Protein AF-B4HCY4-F1 (afdb_monomer_lite)

Structure (mmCIF, N/CA/C/O backbone):
data_AF-B4HCY4-F1
#
_entry.id   AF-B4HCY4-F1
#
loop_
_atom_site.group_PDB
_atom_site.id
_atom_site.type_symbol
_atom_site.label_atom_id
_atom_site.label_alt_id
_atom_site.label_comp_id
_atom_site.label_asym_id
_atom_site.label_entity_id
_atom_site.label_seq_id
_atom_site.pdbx_PDB_ins_code
_atom_site.Cartn_x
_atom_site.Cartn_y
_atom_site.Cartn_z
_atom_site.occupancy
_atom_site.B_iso_or_equiv
_atom_site.auth_seq_id
_atom_site.auth_comp_id
_atom_site.auth_asym_id
_atom_site.auth_atom_id
_atom_site.pdbx_PDB_model_num
ATOM 1 N N . MET A 1 1 ? 21.826 25.580 5.601 1.00 35.03 1 MET A N 1
ATOM 2 C CA . MET A 1 1 ? 21.893 24.171 6.051 1.00 35.03 1 MET A CA 1
ATOM 3 C C . MET A 1 1 ? 20.932 23.400 5.170 1.00 35.03 1 MET A C 1
ATOM 5 O O . MET A 1 1 ? 19.769 23.255 5.525 1.00 35.03 1 MET A O 1
ATOM 9 N N . ASP A 1 2 ? 21.401 22.978 3.998 1.00 33.59 2 ASP A N 1
ATOM 10 C CA . ASP A 1 2 ? 20.550 22.329 3.003 1.00 33.59 2 ASP A CA 1
ATOM 11 C C . ASP A 1 2 ? 20.724 20.819 3.104 1.00 33.59 2 ASP A C 1
ATOM 13 O O . ASP A 1 2 ? 21.827 20.278 3.002 1.00 33.59 2 ASP A O 1
ATOM 17 N N . ARG A 1 3 ? 19.613 20.139 3.389 1.00 39.66 3 ARG A N 1
ATOM 18 C CA . ARG A 1 3 ? 19.554 18.686 3.505 1.00 39.66 3 ARG A CA 1
ATOM 19 C C . ARG A 1 3 ? 19.758 18.069 2.122 1.00 39.66 3 ARG A C 1
ATOM 21 O O . ARG A 1 3 ? 18.855 18.054 1.291 1.00 39.66 3 ARG A O 1
ATOM 28 N N . HIS A 1 4 ? 20.951 17.527 1.897 1.00 42.91 4 HIS A N 1
ATOM 29 C CA . HIS A 1 4 ? 21.223 16.598 0.809 1.00 42.91 4 HIS A CA 1
ATOM 30 C C . HIS A 1 4 ? 20.417 15.311 1.020 1.00 42.91 4 HIS A C 1
ATOM 32 O O . HIS A 1 4 ? 20.749 14.483 1.862 1.00 42.91 4 HIS A O 1
ATOM 38 N N . GLY A 1 5 ? 19.353 15.155 0.241 1.00 48.00 5 GLY A N 1
ATOM 39 C CA . GLY A 1 5 ? 18.527 13.952 0.207 1.00 48.00 5 GLY A CA 1
ATOM 40 C C . GLY A 1 5 ? 17.852 13.805 -1.150 1.00 48.00 5 GLY A C 1
ATOM 41 O O . GLY A 1 5 ? 16.634 13.843 -1.252 1.00 48.00 5 GLY A O 1
ATOM 42 N N . SER A 1 6 ? 18.630 13.729 -2.228 1.00 45.50 6 SER A N 1
ATOM 43 C CA . SER A 1 6 ? 18.121 13.313 -3.539 1.00 45.50 6 SER A CA 1
ATOM 44 C C . SER A 1 6 ? 19.247 12.663 -4.324 1.00 45.50 6 SER A C 1
ATOM 46 O O . SER A 1 6 ? 20.245 13.304 -4.656 1.00 45.50 6 SER A O 1
ATOM 48 N N . THR A 1 7 ? 19.062 11.374 -4.561 1.00 45.28 7 THR A N 1
ATOM 49 C CA . THR A 1 7 ? 19.827 10.470 -5.420 1.00 45.28 7 THR A CA 1
ATOM 50 C C . THR A 1 7 ? 20.364 11.171 -6.680 1.00 45.28 7 THR A C 1
ATOM 52 O O . THR A 1 7 ? 19.621 11.646 -7.535 1.00 45.28 7 THR A O 1
ATOM 55 N N . GLY A 1 8 ? 21.693 11.266 -6.793 1.00 42.66 8 GLY A N 1
ATOM 56 C CA . GLY A 1 8 ? 22.388 12.109 -7.780 1.00 42.66 8 GLY A CA 1
ATOM 57 C C . GLY A 1 8 ? 22.287 11.677 -9.250 1.00 42.66 8 GLY A C 1
ATOM 58 O O . GLY A 1 8 ? 22.664 12.447 -10.126 1.00 42.66 8 GLY A O 1
ATOM 59 N N . TRP A 1 9 ? 21.757 10.492 -9.557 1.00 45.34 9 TRP A N 1
ATOM 60 C CA . TRP A 1 9 ? 21.745 9.959 -10.928 1.00 45.34 9 TRP A CA 1
ATOM 61 C C . TRP A 1 9 ? 20.720 10.637 -11.845 1.00 45.34 9 TRP A C 1
ATOM 63 O O . TRP A 1 9 ? 20.992 10.853 -13.025 1.00 45.34 9 TRP A O 1
ATOM 73 N N . GLN A 1 10 ? 19.567 11.046 -11.308 1.00 46.50 10 GLN A N 1
ATOM 74 C CA . GLN A 1 10 ? 18.518 11.698 -12.104 1.00 46.50 10 GLN A CA 1
ATOM 75 C C . GLN A 1 10 ? 18.843 13.157 -12.458 1.00 46.50 10 GLN A C 1
ATOM 77 O O . GLN A 1 10 ? 18.236 13.707 -13.369 1.00 46.50 10 GLN A O 1
ATOM 82 N N . LYS A 1 11 ? 19.814 13.788 -11.783 1.00 57.09 11 LYS A N 1
ATOM 83 C CA . LYS A 1 11 ? 20.179 15.198 -12.017 1.00 57.09 11 LYS A CA 1
ATOM 84 C C . LYS A 1 11 ? 21.227 15.395 -13.120 1.00 57.09 11 LYS A C 1
ATOM 86 O O . LYS A 1 11 ? 21.455 16.529 -13.527 1.00 57.09 11 LYS A O 1
ATOM 91 N N . SER A 1 12 ? 21.843 14.318 -13.613 1.00 66.38 12 SER A N 1
ATOM 92 C CA . SER A 1 12 ? 22.960 14.383 -14.573 1.00 66.38 12 SER A CA 1
ATOM 93 C C . SER A 1 12 ? 22.567 14.090 -16.025 1.00 66.38 12 SER A C 1
ATOM 95 O O . SER A 1 12 ? 23.415 14.172 -16.910 1.00 66.38 12 SER A O 1
ATOM 97 N N . THR A 1 13 ? 21.305 13.746 -16.298 1.00 69.00 13 THR A N 1
ATOM 98 C CA . THR A 1 13 ? 20.815 13.450 -17.655 1.00 69.00 13 THR A CA 1
ATOM 99 C C . THR A 1 13 ? 19.575 14.279 -17.970 1.00 69.00 13 THR A C 1
ATOM 101 O O . THR A 1 13 ? 18.775 14.590 -17.090 1.00 69.00 13 THR A O 1
ATOM 104 N N . LYS A 1 14 ? 19.414 14.678 -19.233 1.00 76.25 14 LYS A N 1
ATOM 105 C CA . LYS A 1 14 ? 18.202 15.361 -19.705 1.00 76.25 14 LYS A CA 1
ATOM 106 C C . LYS A 1 14 ? 17.160 14.307 -20.062 1.00 76.25 14 LYS A C 1
ATOM 108 O O . LYS A 1 14 ? 17.511 13.299 -20.666 1.00 76.25 14 LYS A O 1
ATOM 113 N N . VAL A 1 15 ? 15.881 14.570 -19.787 1.00 72.69 15 VAL A N 1
ATOM 114 C CA . VAL A 1 15 ? 14.772 13.670 -20.177 1.00 72.69 15 VAL A CA 1
ATOM 115 C C . VAL A 1 15 ? 14.810 13.352 -21.678 1.00 72.69 15 VAL A C 1
ATOM 117 O O . VAL A 1 15 ? 14.544 12.226 -22.077 1.00 72.69 15 VAL A O 1
ATOM 120 N N . SER A 1 16 ? 15.246 14.303 -22.511 1.00 72.31 16 SER A N 1
ATOM 121 C CA . SER A 1 16 ? 15.427 14.116 -23.957 1.00 72.31 16 SER A CA 1
ATOM 122 C C . SER A 1 16 ? 16.510 13.102 -24.354 1.00 72.31 16 SER A C 1
ATOM 124 O O . SER A 1 16 ? 16.568 12.696 -25.510 1.00 72.31 16 SER A O 1
ATOM 126 N N . GLN A 1 17 ? 17.380 12.696 -23.428 1.00 73.44 17 GLN A N 1
ATOM 127 C CA . GLN A 1 17 ? 18.390 11.656 -23.644 1.00 73.44 17 GLN A CA 1
ATOM 128 C C . GLN A 1 17 ? 17.858 10.258 -23.309 1.00 73.44 17 GLN A C 1
ATOM 130 O O . GLN A 1 17 ? 18.510 9.265 -23.632 1.00 73.44 17 GLN A O 1
ATOM 135 N N . TRP A 1 18 ? 16.707 10.164 -22.639 1.00 77.56 18 TRP A N 1
ATOM 136 C CA . TRP A 1 18 ? 16.140 8.892 -22.215 1.00 77.56 18 TRP A CA 1
ATOM 137 C C . TRP A 1 18 ? 15.407 8.257 -23.389 1.00 77.56 18 TRP A C 1
ATOM 139 O O . TRP A 1 18 ? 14.578 8.891 -24.041 1.00 77.56 18 TRP A O 1
ATOM 149 N N . ARG A 1 19 ? 15.713 6.990 -23.657 1.00 75.44 19 ARG A N 1
ATOM 150 C CA . ARG A 1 19 ? 15.067 6.206 -24.710 1.00 75.44 19 ARG A CA 1
ATOM 151 C C . ARG A 1 19 ? 14.248 5.105 -24.067 1.00 75.44 19 ARG A C 1
ATOM 153 O O . ARG A 1 19 ? 14.710 4.454 -23.131 1.00 75.44 19 ARG A O 1
ATOM 160 N N . TRP A 1 20 ? 13.031 4.918 -24.559 1.00 77.06 20 TRP A N 1
ATOM 161 C CA . TRP A 1 20 ? 12.229 3.770 -24.170 1.00 77.06 20 TRP A CA 1
ATOM 162 C C . TRP A 1 20 ? 12.843 2.499 -24.762 1.00 77.06 20 TRP A C 1
ATOM 164 O O . TRP A 1 20 ? 13.272 2.490 -25.915 1.00 77.06 20 TRP A O 1
ATOM 174 N N . VAL A 1 21 ? 12.891 1.440 -23.959 1.00 80.44 21 VAL A N 1
ATOM 175 C CA . VAL A 1 21 ? 13.350 0.116 -24.381 1.00 80.44 21 VAL A CA 1
ATOM 176 C C . VAL A 1 21 ? 12.154 -0.832 -24.289 1.00 80.44 21 VAL A C 1
ATOM 178 O O . VAL A 1 21 ? 11.545 -0.898 -23.214 1.00 80.44 21 VAL A O 1
ATOM 181 N N . PRO A 1 22 ? 11.814 -1.568 -25.365 1.00 80.88 22 PRO A N 1
ATOM 182 C CA . PRO A 1 22 ? 10.752 -2.565 -25.337 1.00 80.88 22 PRO A CA 1
ATOM 183 C C . PRO A 1 22 ? 10.879 -3.530 -24.165 1.00 80.88 22 PRO A C 1
ATOM 185 O O . PRO A 1 22 ? 11.983 -3.915 -23.791 1.00 80.88 22 PRO A O 1
ATOM 188 N N . THR A 1 23 ? 9.754 -3.977 -23.597 1.00 77.31 23 THR A N 1
ATOM 189 C CA . THR A 1 23 ? 9.760 -4.942 -22.480 1.00 77.31 23 THR A CA 1
ATOM 190 C C . THR A 1 23 ? 10.531 -6.215 -22.827 1.00 77.31 23 THR A C 1
ATOM 192 O O . THR A 1 23 ? 11.207 -6.767 -21.964 1.00 77.31 23 THR A O 1
ATOM 195 N N . SER A 1 24 ? 10.478 -6.648 -24.090 1.00 78.69 24 SER A N 1
ATOM 196 C CA . SER A 1 24 ? 11.259 -7.775 -24.598 1.00 78.69 24 SER A CA 1
ATOM 197 C C . SER A 1 24 ? 12.764 -7.557 -24.496 1.00 78.69 24 SER A C 1
ATOM 199 O O . SER A 1 24 ? 13.471 -8.533 -24.299 1.00 78.69 24 SER A O 1
ATOM 201 N N . ASP A 1 25 ? 13.254 -6.320 -24.579 1.00 80.56 25 ASP A N 1
ATOM 202 C CA . ASP A 1 25 ? 14.680 -5.973 -24.563 1.00 80.56 25 ASP A CA 1
ATOM 203 C C . ASP A 1 25 ? 15.129 -5.318 -23.247 1.00 80.56 25 ASP A C 1
ATOM 205 O O . ASP A 1 25 ? 16.325 -5.131 -23.014 1.00 80.56 25 ASP A O 1
ATOM 209 N N . ASN A 1 26 ? 14.189 -4.977 -22.361 1.00 84.62 26 ASN A N 1
ATOM 210 C CA . ASN A 1 26 ? 14.484 -4.435 -21.045 1.00 84.62 26 ASN A CA 1
ATOM 211 C C . ASN A 1 26 ? 14.925 -5.555 -20.102 1.00 84.62 26 ASN A C 1
ATOM 213 O O . ASN A 1 26 ? 14.123 -6.222 -19.458 1.00 84.62 26 ASN A O 1
ATOM 217 N N . VAL A 1 27 ? 16.233 -5.707 -19.981 1.00 81.81 27 VAL A N 1
ATOM 218 C CA . VAL A 1 27 ? 16.871 -6.731 -19.157 1.00 81.81 27 VAL A CA 1
ATOM 219 C C . VAL A 1 27 ? 16.539 -6.596 -17.662 1.00 81.81 27 VAL A C 1
ATOM 221 O O . VAL A 1 27 ? 16.527 -7.597 -16.953 1.00 81.81 27 VAL A O 1
ATOM 224 N N . ALA A 1 28 ? 16.153 -5.403 -17.181 1.00 82.31 28 ALA A N 1
ATOM 225 C CA . ALA A 1 28 ? 15.680 -5.209 -15.803 1.00 82.31 28 ALA A CA 1
ATOM 226 C C . ALA A 1 28 ? 14.426 -6.048 -15.474 1.00 82.31 28 ALA A C 1
ATOM 228 O O . ALA A 1 28 ? 14.156 -6.364 -14.312 1.00 82.31 28 ALA A O 1
ATOM 229 N N . VAL A 1 29 ? 13.663 -6.429 -16.504 1.00 79.62 29 VAL A N 1
ATOM 230 C CA . VAL A 1 29 ? 12.488 -7.298 -16.390 1.00 79.62 29 VAL A CA 1
ATOM 231 C C . VAL A 1 29 ? 12.867 -8.687 -15.880 1.00 79.62 29 VAL A C 1
ATOM 233 O O . VAL A 1 29 ? 12.113 -9.257 -15.094 1.00 79.62 29 VAL A O 1
ATOM 236 N N . ASP A 1 30 ? 14.043 -9.193 -16.257 1.00 78.94 30 ASP A N 1
ATOM 237 C CA . ASP A 1 30 ? 14.500 -10.540 -15.904 1.00 78.94 30 ASP A CA 1
ATOM 238 C C . ASP A 1 30 ? 14.694 -10.680 -14.377 1.00 78.94 30 ASP A C 1
ATOM 240 O O . ASP A 1 30 ? 14.479 -11.753 -13.830 1.00 78.94 30 ASP A O 1
ATOM 244 N N . ALA A 1 31 ? 15.015 -9.591 -13.664 1.00 72.81 31 ALA A N 1
ATOM 245 C CA . ALA A 1 31 ? 15.127 -9.583 -12.198 1.00 72.81 31 ALA A CA 1
ATOM 246 C C . ALA A 1 31 ? 13.821 -9.239 -11.461 1.00 72.81 31 ALA A C 1
ATOM 248 O O . ALA A 1 31 ? 13.712 -9.486 -10.262 1.00 72.81 31 ALA A O 1
ATOM 249 N N . THR A 1 32 ? 12.846 -8.631 -12.141 1.00 74.56 32 THR A N 1
ATOM 250 C CA . THR A 1 32 ? 11.634 -8.080 -11.501 1.00 74.56 32 THR A CA 1
ATOM 251 C C . THR A 1 32 ? 10.372 -8.890 -11.780 1.00 74.56 32 THR A C 1
ATOM 253 O O . THR A 1 32 ? 9.405 -8.786 -11.027 1.00 74.56 32 THR A O 1
ATOM 256 N N . ARG A 1 33 ? 10.352 -9.727 -12.823 1.00 70.62 33 ARG A N 1
ATOM 257 C CA . ARG A 1 33 ? 9.231 -10.632 -13.098 1.00 70.62 33 ARG A CA 1
ATOM 258 C C . ARG A 1 33 ? 9.563 -12.030 -12.591 1.00 70.62 33 ARG A C 1
ATOM 260 O O . ARG A 1 33 ? 10.463 -12.685 -13.090 1.00 70.62 33 ARG A O 1
ATOM 267 N N . SER A 1 34 ? 8.769 -12.503 -11.637 1.00 54.91 34 SER A N 1
ATOM 268 C CA . SER A 1 34 ? 8.879 -13.778 -10.907 1.00 54.91 34 SER A CA 1
ATOM 269 C C . SER A 1 34 ? 8.716 -15.058 -11.746 1.00 54.91 34 SER A C 1
ATOM 271 O O . SER A 1 34 ? 8.437 -16.129 -11.204 1.00 54.91 34 SER A O 1
ATOM 273 N N . LYS A 1 35 ? 8.859 -14.982 -13.071 1.00 57.78 35 LYS A N 1
ATOM 274 C CA . LYS A 1 35 ? 8.754 -16.141 -13.953 1.00 57.78 35 LYS A CA 1
ATOM 275 C C . LYS A 1 35 ? 10.165 -16.574 -14.342 1.00 57.78 35 LYS A C 1
ATOM 277 O O . LYS A 1 35 ? 10.816 -15.878 -15.108 1.00 57.78 35 LYS A O 1
ATOM 282 N N . PHE A 1 36 ? 10.541 -17.760 -13.861 1.00 60.78 36 PHE A N 1
ATOM 283 C CA . PHE A 1 36 ? 11.778 -18.510 -14.129 1.00 60.78 36 PHE A CA 1
ATOM 284 C C . PHE A 1 36 ? 12.998 -18.124 -13.276 1.00 60.78 36 PHE A C 1
ATOM 286 O O . PHE A 1 36 ? 13.142 -16.968 -12.885 1.00 60.78 36 PHE A O 1
ATOM 293 N N . PRO A 1 37 ? 13.878 -19.095 -12.948 1.00 71.81 37 PRO A N 1
ATOM 294 C CA . PRO A 1 37 ? 15.156 -18.780 -12.324 1.00 71.81 37 PRO A CA 1
ATOM 295 C C . PRO A 1 37 ? 15.949 -17.852 -13.247 1.00 71.81 37 PRO A C 1
ATOM 297 O O . PRO A 1 37 ? 16.139 -18.154 -14.426 1.00 71.81 37 PRO A O 1
ATOM 300 N N . VAL A 1 38 ? 16.391 -16.719 -12.703 1.00 72.12 38 VAL A N 1
ATOM 301 C CA . VAL A 1 38 ? 17.208 -15.741 -13.424 1.00 72.12 38 VAL A CA 1
ATOM 302 C C . VAL A 1 38 ? 18.540 -16.397 -13.777 1.00 72.12 38 VAL A C 1
ATOM 304 O O . VAL A 1 38 ? 19.275 -16.831 -12.890 1.00 72.12 38 VAL A O 1
ATOM 307 N N . ASP A 1 39 ? 18.857 -16.485 -15.068 1.00 76.31 39 ASP A N 1
ATOM 308 C CA . ASP A 1 39 ? 20.196 -16.876 -15.504 1.00 76.31 39 ASP A CA 1
ATOM 309 C C . ASP A 1 39 ? 21.169 -15.757 -15.111 1.00 76.31 39 ASP A C 1
ATOM 311 O O . ASP A 1 39 ? 21.050 -14.625 -15.577 1.00 76.31 39 ASP A O 1
ATOM 315 N N . LEU A 1 40 ? 22.104 -16.068 -14.213 1.00 77.88 40 LEU A N 1
ATOM 316 C CA . LEU A 1 40 ? 23.166 -15.166 -13.752 1.00 77.88 40 LEU A CA 1
ATOM 317 C C . LEU A 1 40 ? 24.547 -15.603 -14.260 1.00 77.88 40 LEU A C 1
ATOM 319 O O . LEU A 1 40 ? 25.573 -15.121 -13.777 1.00 77.88 40 LEU A O 1
ATOM 323 N N . SER A 1 41 ? 24.600 -16.541 -15.209 1.00 82.81 41 SER A N 1
ATOM 324 C CA . SER A 1 41 ? 25.856 -16.948 -15.831 1.00 82.81 41 SER A CA 1
ATOM 325 C C . SER A 1 41 ? 26.499 -15.781 -16.587 1.00 82.81 41 SER A C 1
ATOM 327 O O . SER A 1 41 ? 25.836 -14.826 -16.978 1.00 82.81 41 SER A O 1
ATOM 329 N N . GLN A 1 42 ? 27.800 -15.859 -16.879 1.00 82.50 42 GLN A N 1
ATOM 330 C CA . GLN A 1 42 ? 28.496 -14.820 -17.663 1.00 82.50 42 GLN A CA 1
ATOM 331 C C . GLN A 1 42 ? 27.906 -14.594 -19.065 1.00 82.50 42 GLN A C 1
ATOM 333 O O . GLN A 1 42 ? 28.160 -13.564 -19.683 1.00 82.50 42 GLN A O 1
ATOM 338 N N . LYS A 1 43 ? 27.137 -15.559 -19.579 1.00 80.19 43 LYS A N 1
ATOM 339 C CA . LYS A 1 43 ? 26.459 -15.473 -20.877 1.00 80.19 43 LYS A CA 1
ATOM 340 C C . LYS A 1 43 ? 25.029 -14.947 -20.756 1.00 80.19 43 LYS A C 1
ATOM 342 O O . LYS A 1 43 ? 24.373 -14.757 -21.779 1.00 80.19 43 LYS A O 1
ATOM 347 N N . ALA A 1 44 ? 24.558 -14.713 -19.534 1.00 82.38 44 ALA A N 1
ATOM 348 C CA . ALA A 1 44 ? 23.221 -14.236 -19.275 1.00 82.38 44 ALA A CA 1
ATOM 349 C C . ALA A 1 44 ? 22.982 -12.876 -19.918 1.00 82.38 44 ALA A C 1
ATOM 351 O O . ALA A 1 44 ? 23.829 -11.974 -19.895 1.00 82.38 44 ALA A O 1
ATOM 352 N N . ARG A 1 45 ? 21.753 -12.693 -20.398 1.00 81.88 45 ARG A N 1
ATOM 353 C CA . ARG A 1 45 ? 21.289 -11.403 -20.901 1.00 81.88 45 ARG A CA 1
ATOM 354 C C . ARG A 1 45 ? 21.385 -10.307 -19.837 1.00 81.88 45 ARG A C 1
ATOM 356 O O . ARG A 1 45 ? 21.712 -9.181 -20.198 1.00 81.88 45 ARG A O 1
ATOM 363 N N . TRP A 1 46 ? 21.198 -10.656 -18.556 1.00 82.50 46 TRP A N 1
ATOM 364 C CA . TRP A 1 46 ? 21.384 -9.763 -17.403 1.00 82.50 46 TRP A CA 1
ATOM 365 C C . TRP A 1 46 ? 22.727 -9.033 -17.417 1.00 82.50 46 TRP A C 1
ATOM 367 O O . TRP A 1 46 ? 22.774 -7.810 -17.308 1.00 82.50 46 TRP A O 1
ATOM 377 N N . LEU A 1 47 ? 23.815 -9.783 -17.604 1.00 83.38 47 LEU A N 1
ATOM 378 C CA . LEU A 1 47 ? 25.173 -9.240 -17.603 1.00 83.38 47 LEU A CA 1
ATOM 379 C C . LEU A 1 47 ? 25.583 -8.685 -18.972 1.00 83.38 47 LEU A C 1
ATOM 381 O O . LEU A 1 47 ? 26.338 -7.720 -19.043 1.00 83.38 47 LEU A O 1
ATOM 385 N N . GLY A 1 48 ? 25.092 -9.283 -20.061 1.00 83.69 48 GLY A N 1
ATOM 386 C CA . GLY A 1 48 ? 25.456 -8.886 -21.422 1.00 83.69 48 GLY A CA 1
ATOM 387 C C . GLY A 1 48 ? 24.685 -7.682 -21.972 1.00 83.69 48 GLY A C 1
ATOM 388 O O . GLY A 1 48 ? 25.134 -7.060 -22.937 1.00 83.69 48 GLY A O 1
ATOM 389 N N . GLY A 1 49 ? 23.523 -7.364 -21.401 1.00 84.25 49 GLY A N 1
ATOM 390 C CA . GLY A 1 49 ? 22.612 -6.349 -21.920 1.00 84.25 49 GLY A CA 1
ATOM 391 C C . GLY A 1 49 ? 21.952 -6.737 -23.256 1.00 84.25 49 GLY A C 1
ATOM 392 O O . GLY A 1 49 ? 22.305 -7.745 -23.892 1.00 84.25 49 GLY A O 1
ATOM 393 N N . PRO A 1 50 ? 20.983 -5.932 -23.724 1.00 84.81 50 PRO A N 1
ATOM 394 C CA . PRO A 1 50 ? 20.308 -6.174 -24.991 1.00 84.81 50 PRO A CA 1
ATOM 395 C C . PRO A 1 50 ? 21.252 -5.978 -26.183 1.00 84.81 50 PRO A C 1
ATOM 397 O O . PRO A 1 50 ? 22.242 -5.245 -26.119 1.00 84.81 50 PRO A O 1
ATOM 400 N N . ALA A 1 51 ? 20.947 -6.646 -27.297 1.00 84.94 51 ALA A N 1
ATOM 401 C CA . ALA A 1 51 ? 21.841 -6.715 -28.454 1.00 84.94 51 ALA A CA 1
ATOM 402 C C . ALA A 1 51 ? 22.167 -5.351 -29.074 1.00 84.94 51 ALA A C 1
ATOM 404 O O . ALA A 1 51 ? 23.295 -5.148 -29.523 1.00 84.94 51 ALA A O 1
ATOM 405 N N . PHE A 1 52 ? 21.225 -4.405 -29.041 1.00 83.94 52 PHE A N 1
ATOM 406 C CA . PHE A 1 52 ? 21.417 -3.073 -29.613 1.00 83.94 52 PHE A CA 1
ATOM 407 C C . PHE A 1 52 ? 22.515 -2.261 -28.906 1.00 83.94 52 PHE A C 1
ATOM 409 O O . PHE A 1 52 ? 23.100 -1.385 -29.530 1.00 83.94 52 PHE A O 1
ATOM 416 N N . LEU A 1 53 ? 22.860 -2.561 -27.644 1.00 83.50 53 LEU A N 1
ATOM 417 C CA . LEU A 1 53 ? 23.971 -1.881 -26.957 1.00 83.50 53 LEU A CA 1
ATOM 418 C C . LEU A 1 53 ? 25.342 -2.240 -27.539 1.00 83.50 53 LEU A C 1
ATOM 420 O O . LEU A 1 53 ? 26.307 -1.513 -27.328 1.00 83.50 53 LEU A O 1
ATOM 424 N N . ARG A 1 54 ? 25.438 -3.365 -28.258 1.00 86.75 54 ARG A N 1
ATOM 425 C CA . ARG A 1 54 ? 26.669 -3.819 -28.926 1.00 86.75 54 ARG A CA 1
ATOM 426 C C . ARG A 1 54 ? 26.773 -3.326 -30.370 1.00 86.75 54 ARG A C 1
ATOM 428 O O . ARG A 1 54 ? 27.740 -3.641 -31.055 1.00 86.75 54 ARG A O 1
ATOM 435 N N . GLN A 1 55 ? 25.771 -2.598 -30.844 1.00 86.00 55 GLN A N 1
ATOM 436 C CA . GLN A 1 55 ? 25.698 -2.070 -32.198 1.00 86.00 55 GLN A CA 1
ATOM 437 C C . GLN A 1 55 ? 25.976 -0.550 -32.201 1.00 86.00 55 GLN A C 1
ATOM 439 O O . GLN A 1 55 ? 26.006 0.075 -31.139 1.00 86.00 55 GLN A O 1
ATOM 444 N N . PRO A 1 56 ? 26.214 0.071 -33.373 1.00 85.12 56 PRO A N 1
ATOM 445 C CA . PRO A 1 56 ? 26.421 1.515 -33.466 1.00 85.12 56 PRO A CA 1
ATOM 446 C C . PRO A 1 56 ? 25.232 2.312 -32.914 1.00 85.12 56 PRO A C 1
ATOM 448 O O . PRO A 1 56 ? 24.090 1.884 -33.026 1.00 85.12 56 PRO A O 1
ATOM 451 N N . ALA A 1 57 ? 25.475 3.525 -32.407 1.00 74.75 57 ALA A N 1
ATOM 452 C CA . ALA A 1 57 ? 24.464 4.340 -31.716 1.00 74.75 57 ALA A CA 1
ATOM 453 C C . ALA A 1 57 ? 23.142 4.559 -32.492 1.00 74.75 57 ALA A C 1
ATOM 455 O O . ALA A 1 57 ? 22.101 4.782 -31.874 1.00 74.75 57 ALA A O 1
ATOM 456 N N . GLY A 1 58 ? 23.168 4.479 -33.827 1.00 76.75 58 GLY A N 1
ATOM 457 C CA . GLY A 1 58 ? 21.988 4.602 -34.688 1.00 76.75 58 GLY A CA 1
ATOM 458 C C . GLY A 1 58 ? 21.026 3.407 -34.663 1.00 76.75 58 GLY A C 1
ATOM 459 O O . GLY A 1 58 ? 19.897 3.553 -35.116 1.00 76.75 58 GLY A O 1
ATOM 460 N N . SER A 1 59 ? 21.423 2.250 -34.128 1.00 77.25 59 SER A N 1
ATOM 461 C CA . SER A 1 59 ? 20.547 1.074 -34.006 1.00 77.25 59 SER A CA 1
ATOM 462 C C . SER A 1 59 ? 19.841 0.969 -32.652 1.00 77.25 59 SER A C 1
ATOM 464 O O . SER A 1 59 ? 19.102 0.017 -32.399 1.00 77.25 59 SER A O 1
ATOM 466 N N . CYS A 1 60 ? 20.063 1.944 -31.767 1.00 73.69 60 CYS A N 1
ATOM 467 C CA . CYS A 1 60 ? 19.303 2.060 -30.534 1.00 73.69 60 CYS A CA 1
ATOM 468 C C . CYS A 1 60 ? 17.809 2.239 -30.872 1.00 73.69 60 CYS A C 1
ATOM 470 O O . CYS A 1 60 ? 17.503 2.954 -31.836 1.00 73.69 60 CYS A O 1
ATOM 472 N N . PRO A 1 61 ? 16.877 1.632 -30.109 1.00 74.81 61 PRO A N 1
ATOM 473 C CA . PRO A 1 61 ? 15.452 1.804 -30.347 1.00 74.81 61 PRO A CA 1
ATOM 474 C C . PRO A 1 61 ? 15.108 3.292 -30.411 1.00 74.81 61 PRO A C 1
ATOM 476 O O . PRO A 1 61 ? 15.428 4.072 -29.505 1.00 74.81 61 PRO A O 1
ATOM 479 N N . HIS A 1 62 ? 14.501 3.698 -31.520 1.00 66.19 62 HIS A N 1
ATOM 480 C CA . HIS A 1 62 ? 13.916 5.022 -31.628 1.00 66.19 62 HIS A CA 1
ATOM 481 C C . HIS A 1 62 ? 12.500 4.931 -31.066 1.00 66.19 62 HIS A C 1
ATOM 483 O O . HIS A 1 62 ? 11.815 3.945 -31.341 1.00 66.19 62 HIS A O 1
ATOM 489 N N . PRO A 1 63 ? 12.057 5.908 -30.260 1.00 62.41 63 PRO A N 1
ATOM 490 C CA . PRO A 1 63 ? 10.652 5.975 -29.904 1.00 62.41 63 PRO A CA 1
ATOM 491 C C . PRO A 1 63 ? 9.868 6.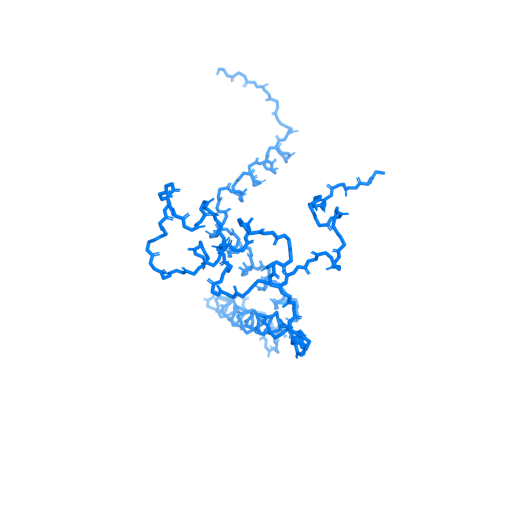086 -31.211 1.00 62.41 63 PRO A C 1
ATOM 493 O O . PRO A 1 63 ? 10.092 7.024 -31.978 1.00 62.41 63 PRO A O 1
ATOM 496 N N . GLU A 1 64 ? 9.017 5.106 -31.508 1.00 60.03 64 GLU A N 1
ATOM 497 C CA . GLU A 1 64 ? 8.168 5.208 -32.688 1.00 60.03 64 GLU A CA 1
ATOM 498 C C . GLU A 1 64 ? 7.288 6.449 -32.513 1.00 60.03 64 GLU A C 1
ATOM 500 O O . GLU A 1 64 ? 6.680 6.659 -31.457 1.00 60.03 64 GLU A O 1
ATOM 505 N N . THR A 1 65 ? 7.281 7.319 -33.521 1.00 52.66 65 THR A N 1
ATOM 506 C CA . THR A 1 65 ? 6.402 8.488 -33.591 1.00 52.66 65 THR A CA 1
ATOM 507 C C . THR A 1 65 ? 4.957 8.000 -33.553 1.00 52.66 65 THR A C 1
ATOM 509 O O . THR A 1 65 ? 4.417 7.598 -34.578 1.00 52.66 65 THR A O 1
ATOM 512 N N . GLY A 1 66 ? 4.357 7.973 -32.363 1.00 54.44 66 GLY A N 1
ATOM 513 C CA . GLY A 1 66 ? 3.008 7.443 -32.153 1.00 54.44 66 GLY A CA 1
ATOM 514 C C . GLY A 1 66 ? 2.737 6.894 -30.753 1.00 54.44 66 GLY A C 1
ATOM 515 O O . GLY A 1 66 ? 1.576 6.786 -30.373 1.00 54.44 66 GLY A O 1
ATOM 516 N N . PHE A 1 67 ? 3.766 6.600 -29.950 1.00 54.03 67 PHE A N 1
ATOM 517 C CA . PHE A 1 67 ? 3.553 6.240 -28.546 1.00 54.03 67 PHE A CA 1
ATOM 518 C C . PHE A 1 67 ? 3.343 7.497 -27.700 1.00 54.03 67 PHE A C 1
ATOM 520 O O . PHE A 1 67 ? 4.275 8.033 -27.097 1.00 54.03 67 PHE A O 1
ATOM 527 N N . GLU A 1 68 ? 2.100 7.973 -27.656 1.00 57.62 68 GLU A N 1
ATOM 528 C CA . GLU A 1 68 ? 1.670 8.847 -26.574 1.00 57.62 68 GLU A CA 1
ATOM 529 C C . GLU A 1 68 ? 1.827 8.058 -25.271 1.00 57.62 68 GLU A C 1
ATOM 531 O O . GLU A 1 68 ? 1.322 6.943 -25.115 1.00 57.62 68 GLU A O 1
ATOM 536 N N . ARG A 1 69 ? 2.638 8.594 -24.361 1.00 54.56 69 ARG A N 1
ATOM 537 C CA . ARG A 1 69 ? 2.853 7.998 -23.050 1.00 54.56 69 ARG A CA 1
ATOM 538 C C . ARG A 1 69 ? 1.513 8.069 -22.334 1.00 54.56 69 ARG A C 1
ATOM 540 O O . ARG A 1 69 ? 1.176 9.132 -21.832 1.00 54.56 69 ARG A O 1
ATOM 547 N N . VAL A 1 70 ? 0.758 6.971 -22.3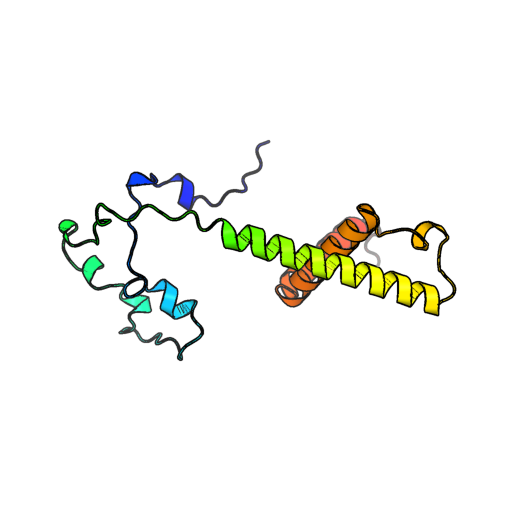13 1.00 59.47 70 VAL A N 1
ATOM 548 C CA . VAL A 1 70 ? -0.424 6.874 -21.454 1.00 59.47 70 VAL A CA 1
ATOM 549 C C . VAL A 1 70 ? 0.080 7.142 -20.036 1.00 59.47 70 VAL A C 1
ATOM 551 O O . VAL A 1 70 ? 0.958 6.400 -19.575 1.00 59.47 70 VAL A O 1
ATOM 554 N N . PRO A 1 71 ? -0.362 8.223 -19.372 1.00 56.84 71 PRO A N 1
ATOM 555 C CA . PRO A 1 71 ? -0.008 8.454 -17.986 1.00 56.84 71 PRO A CA 1
ATOM 556 C C . PRO A 1 71 ? -0.490 7.243 -17.197 1.00 56.84 71 PRO A C 1
ATOM 558 O O . PRO A 1 71 ? -1.681 6.934 -17.170 1.00 56.84 71 PRO A O 1
ATOM 561 N N . ASN A 1 72 ? 0.449 6.498 -16.620 1.00 59.47 72 ASN A N 1
ATOM 562 C CA . ASN A 1 72 ? 0.147 5.349 -15.776 1.00 59.47 72 ASN A CA 1
ATOM 563 C C . ASN A 1 72 ? -0.254 5.828 -14.371 1.00 59.47 72 ASN A C 1
ATOM 565 O O . ASN A 1 72 ? 0.255 5.335 -13.370 1.00 59.47 72 ASN A O 1
ATOM 569 N N . ASP A 1 73 ? -1.120 6.839 -14.310 1.00 58.62 73 ASP A N 1
ATOM 570 C CA . ASP A 1 73 ? -1.563 7.477 -13.068 1.00 58.62 73 ASP A CA 1
ATOM 571 C C . ASP A 1 73 ? -2.574 6.582 -12.327 1.00 58.62 73 ASP A C 1
ATOM 573 O O . ASP A 1 73 ? -2.848 6.768 -11.143 1.00 58.62 73 ASP A O 1
ATOM 577 N N . ASN A 1 74 ? -3.100 5.563 -13.016 1.00 63.44 74 ASN A N 1
ATOM 578 C CA . ASN A 1 74 ? -4.096 4.647 -12.479 1.00 63.44 74 ASN A CA 1
ATOM 579 C C . ASN A 1 74 ? -3.553 3.806 -11.313 1.00 63.44 74 ASN A C 1
ATOM 581 O O . ASN A 1 74 ? -4.277 3.566 -10.355 1.00 63.44 74 ASN A O 1
ATOM 585 N N . ASP A 1 75 ? -2.288 3.381 -11.344 1.00 72.75 75 ASP A N 1
ATOM 586 C CA . ASP A 1 75 ? -1.762 2.472 -10.316 1.00 72.75 75 ASP A CA 1
ATOM 587 C C . ASP A 1 75 ? -1.682 3.141 -8.932 1.00 72.75 75 ASP A C 1
ATOM 589 O O . ASP A 1 75 ? -2.024 2.524 -7.924 1.00 72.75 75 ASP A O 1
ATOM 593 N N . GLU A 1 76 ? -1.283 4.415 -8.861 1.00 76.62 76 GLU A N 1
ATOM 594 C CA . GLU A 1 76 ? -1.233 5.150 -7.590 1.00 76.62 76 GLU A CA 1
ATOM 595 C C . GLU A 1 76 ? -2.638 5.415 -7.036 1.00 76.62 76 GLU A C 1
ATOM 597 O O . GLU A 1 76 ? -2.879 5.248 -5.835 1.00 76.62 76 GLU A O 1
ATOM 602 N N . GLU A 1 77 ? -3.583 5.776 -7.909 1.00 82.94 77 GLU A N 1
ATOM 603 C CA . GLU A 1 77 ? -4.973 6.012 -7.522 1.00 82.94 77 GLU A CA 1
ATOM 604 C C . GLU A 1 77 ? -5.645 4.725 -7.014 1.00 82.94 77 GLU A C 1
ATOM 606 O O . GLU A 1 77 ? -6.315 4.737 -5.976 1.00 82.94 77 GLU A O 1
ATOM 611 N N . GLU A 1 78 ? -5.428 3.599 -7.696 1.00 84.81 78 GLU A N 1
ATOM 612 C CA . GLU A 1 78 ? -5.956 2.293 -7.297 1.00 84.81 78 GLU A CA 1
ATOM 613 C C . GLU A 1 78 ? -5.368 1.825 -5.959 1.00 84.81 78 GLU A C 1
ATOM 615 O O . GLU A 1 78 ? -6.105 1.384 -5.071 1.00 84.81 78 GLU A O 1
ATOM 620 N N . MET A 1 79 ? -4.061 2.003 -5.743 1.00 84.50 79 MET A N 1
ATOM 621 C CA . MET A 1 79 ? -3.437 1.677 -4.457 1.00 84.50 79 MET A CA 1
ATOM 622 C C . MET A 1 79 ? -3.968 2.553 -3.316 1.00 84.50 79 MET A C 1
ATOM 624 O O . MET A 1 79 ? -4.221 2.049 -2.217 1.00 84.50 79 MET A O 1
ATOM 628 N N . ALA A 1 80 ? -4.210 3.844 -3.568 1.00 87.56 80 ALA A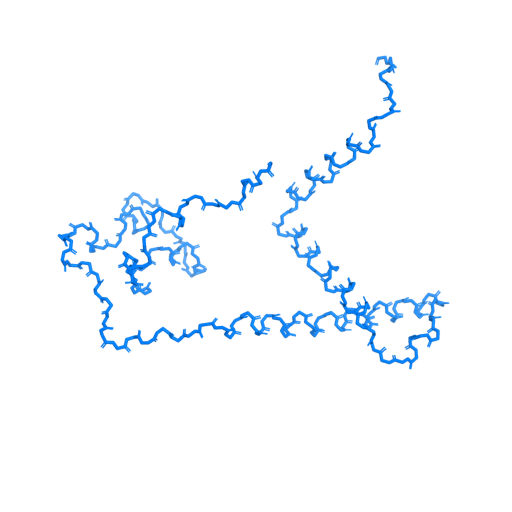 N 1
ATOM 629 C CA . ALA A 1 80 ? -4.816 4.738 -2.585 1.00 87.56 80 ALA A CA 1
ATOM 630 C C . ALA A 1 80 ? -6.256 4.320 -2.230 1.00 87.56 80 ALA A C 1
ATOM 632 O O . ALA A 1 80 ? -6.655 4.403 -1.065 1.00 87.56 80 ALA A O 1
ATOM 633 N N . LYS A 1 81 ? -7.041 3.834 -3.202 1.00 90.62 81 LYS A N 1
ATOM 634 C CA . LYS A 1 81 ? -8.384 3.277 -2.951 1.00 90.62 81 LYS A CA 1
ATOM 635 C C . LYS A 1 81 ? -8.314 2.034 -2.064 1.00 90.62 81 LYS A C 1
ATOM 637 O O . LYS A 1 81 ? -9.073 1.940 -1.098 1.00 90.62 81 LYS A O 1
ATOM 642 N N . ILE A 1 82 ? -7.385 1.118 -2.344 1.00 92.25 82 ILE A N 1
ATOM 643 C CA . ILE A 1 82 ? -7.187 -0.104 -1.547 1.00 92.25 82 ILE A CA 1
ATOM 644 C C . ILE A 1 82 ? -6.834 0.246 -0.098 1.00 92.25 82 ILE A C 1
ATOM 646 O O . ILE A 1 82 ? -7.461 -0.279 0.827 1.00 92.25 82 ILE A O 1
ATOM 650 N N . LEU A 1 83 ? -5.886 1.167 0.110 1.00 93.12 83 LEU A N 1
ATOM 651 C CA . LEU A 1 83 ? -5.469 1.579 1.451 1.00 93.12 83 LEU A CA 1
ATOM 652 C C . LEU A 1 83 ? -6.640 2.165 2.257 1.00 93.12 83 LEU A C 1
ATOM 654 O O . LEU A 1 83 ? -6.826 1.793 3.414 1.00 93.12 83 LEU A O 1
ATOM 658 N N . LYS A 1 84 ? -7.485 3.000 1.639 1.00 94.56 84 LYS A N 1
ATOM 659 C CA . LYS A 1 84 ? -8.674 3.578 2.295 1.00 94.56 84 LYS A CA 1
ATOM 660 C C . LYS A 1 84 ? -9.670 2.512 2.759 1.00 94.56 84 LYS A C 1
ATOM 662 O O . LYS A 1 84 ? -10.189 2.595 3.873 1.00 94.56 84 LYS A O 1
ATOM 667 N N . VAL A 1 85 ? -9.929 1.493 1.934 1.00 95.75 85 VAL A N 1
ATOM 668 C CA . VAL A 1 85 ? -10.827 0.378 2.297 1.00 95.75 85 VAL A CA 1
ATOM 669 C C . VAL A 1 85 ? -10.249 -0.434 3.460 1.00 95.75 85 VAL A C 1
ATOM 671 O O . VAL A 1 85 ? -10.969 -0.778 4.405 1.00 95.75 85 VAL A O 1
ATOM 674 N N . GLN A 1 86 ? -8.944 -0.711 3.432 1.00 96.69 86 GLN A N 1
ATOM 675 C CA . GLN A 1 86 ? -8.262 -1.423 4.514 1.00 96.69 86 GLN A CA 1
ATOM 676 C C . GLN A 1 86 ? -8.247 -0.616 5.816 1.00 96.69 86 GLN A C 1
ATOM 678 O O . GLN A 1 86 ? -8.498 -1.180 6.884 1.00 96.69 86 GLN A O 1
ATOM 683 N N . ALA A 1 87 ? -8.017 0.696 5.743 1.00 97.00 87 ALA A N 1
ATOM 684 C CA . ALA A 1 87 ? -8.053 1.587 6.896 1.00 97.00 87 ALA A CA 1
ATOM 685 C C . ALA A 1 87 ? -9.440 1.595 7.544 1.00 97.00 87 ALA A C 1
ATOM 687 O O . ALA A 1 87 ? -9.555 1.323 8.738 1.00 97.00 87 ALA A O 1
ATOM 688 N N . ALA A 1 88 ? -10.502 1.786 6.756 1.00 96.44 88 ALA A N 1
ATOM 689 C CA . ALA A 1 88 ? -11.874 1.740 7.259 1.00 96.44 88 ALA A CA 1
ATOM 690 C C . ALA A 1 88 ? -12.193 0.399 7.946 1.00 96.44 88 ALA A C 1
ATOM 692 O O . ALA A 1 88 ? -12.729 0.373 9.055 1.00 96.44 88 ALA A O 1
ATOM 693 N N . THR A 1 89 ? -11.805 -0.720 7.326 1.00 97.12 89 THR A N 1
ATOM 69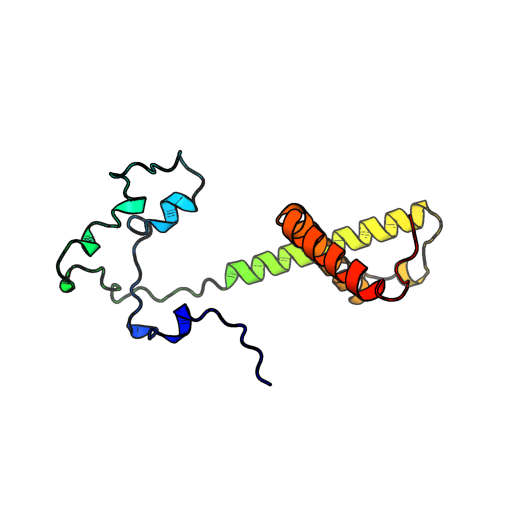4 C CA . THR A 1 89 ? -11.980 -2.065 7.905 1.00 97.12 89 THR A CA 1
ATOM 695 C C . THR A 1 89 ? -11.219 -2.211 9.226 1.00 97.12 89 THR A C 1
ATOM 697 O O . THR A 1 89 ? -11.755 -2.726 10.207 1.00 97.12 89 THR A O 1
ATOM 700 N N . THR A 1 90 ? -9.988 -1.704 9.283 1.00 97.31 90 THR A N 1
ATOM 701 C CA . THR A 1 90 ? -9.140 -1.733 10.482 1.00 97.31 90 THR A CA 1
ATOM 702 C C . THR A 1 90 ? -9.761 -0.934 11.626 1.00 97.31 90 THR A C 1
ATOM 704 O O . THR A 1 90 ? -9.776 -1.416 12.759 1.00 97.31 90 THR A O 1
ATOM 707 N N . VAL A 1 91 ? -10.346 0.239 11.352 1.00 96.75 91 VAL A N 1
ATOM 708 C CA . VAL A 1 91 ? -11.065 1.020 12.372 1.00 96.75 91 VAL A CA 1
ATOM 709 C C . VAL A 1 91 ? -12.238 0.226 12.945 1.00 96.75 91 VAL A C 1
ATOM 711 O O . VAL A 1 91 ? -12.383 0.157 14.166 1.00 96.75 91 VAL A O 1
ATOM 714 N N . TRP A 1 92 ? -13.041 -0.428 12.100 1.00 96.06 92 TRP A N 1
ATOM 715 C CA . TRP A 1 92 ? -14.154 -1.258 12.573 1.00 96.06 92 TRP A CA 1
ATOM 716 C C . TRP A 1 92 ? -13.690 -2.414 13.463 1.00 96.06 92 TRP A C 1
ATOM 718 O O . TRP A 1 92 ? -14.285 -2.650 14.515 1.00 96.06 92 TRP A O 1
ATOM 728 N N . VAL A 1 93 ? -12.597 -3.091 13.102 1.00 95.94 93 VAL A N 1
ATOM 729 C CA . VAL A 1 93 ? -12.002 -4.156 13.928 1.00 95.94 93 VAL A CA 1
ATOM 730 C C . VAL A 1 93 ? -11.501 -3.610 15.270 1.00 95.94 93 VAL A C 1
ATOM 732 O O . VAL A 1 93 ? -11.714 -4.236 16.313 1.00 95.94 93 VAL A O 1
ATOM 735 N N . ILE A 1 94 ? -10.876 -2.428 15.279 1.00 93.88 94 ILE A N 1
ATOM 736 C CA . ILE A 1 94 ? -10.419 -1.765 16.509 1.00 93.88 94 ILE A CA 1
ATOM 737 C C . ILE A 1 94 ? -11.611 -1.411 17.408 1.00 93.88 94 ILE A C 1
ATOM 739 O O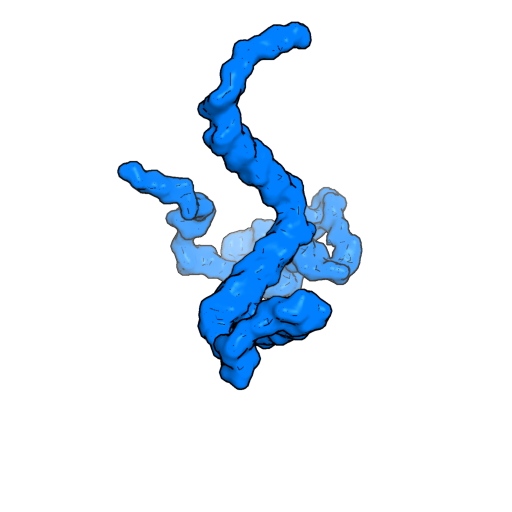 . ILE A 1 94 ? -11.592 -1.760 18.591 1.00 93.88 94 ILE A O 1
ATOM 743 N N . ARG A 1 95 ? -12.662 -0.780 16.865 1.00 94.25 95 ARG A N 1
ATOM 744 C CA . ARG A 1 95 ? -13.895 -0.459 17.609 1.00 94.25 95 ARG A CA 1
ATOM 745 C C . ARG A 1 95 ? -14.546 -1.721 18.176 1.00 94.25 95 ARG A C 1
ATOM 747 O O . ARG A 1 95 ? -14.834 -1.773 19.368 1.00 94.25 95 ARG A O 1
ATOM 754 N N . PHE A 1 96 ? -14.688 -2.774 17.369 1.00 93.19 96 PHE A N 1
ATOM 755 C CA . PHE A 1 96 ? -15.224 -4.062 17.822 1.00 93.19 96 PHE A CA 1
ATOM 756 C C . PHE A 1 96 ? -14.406 -4.649 18.978 1.00 93.19 96 PHE A C 1
ATOM 758 O O . PHE A 1 96 ? -14.956 -5.071 19.993 1.00 93.19 96 PHE A O 1
ATOM 765 N N . THR A 1 97 ? -13.077 -4.613 18.872 1.00 94.25 97 THR A N 1
ATOM 766 C CA . THR A 1 97 ? -12.186 -5.104 19.931 1.00 94.25 97 THR A CA 1
ATOM 767 C C . THR A 1 97 ? -12.350 -4.305 21.225 1.00 94.25 97 THR A C 1
ATOM 769 O O . THR A 1 97 ? -12.345 -4.884 22.311 1.00 94.25 97 THR A O 1
ATOM 772 N N . ARG A 1 98 ? -12.518 -2.980 21.131 1.00 92.69 98 ARG A N 1
ATOM 773 C CA . ARG A 1 98 ? -12.780 -2.108 22.286 1.00 92.69 98 ARG A CA 1
ATOM 774 C C . ARG A 1 98 ? -14.145 -2.375 22.906 1.00 92.69 98 ARG A C 1
ATOM 776 O O . ARG A 1 98 ? -14.235 -2.444 24.130 1.00 92.69 98 ARG A O 1
ATOM 783 N N . TRP A 1 99 ? -15.175 -2.595 22.092 1.00 91.56 99 TRP A N 1
ATOM 784 C CA . TRP A 1 99 ? -16.499 -2.993 22.569 1.00 91.56 99 TRP A CA 1
ATOM 785 C C . TRP A 1 99 ? -16.422 -4.307 23.345 1.00 91.56 99 TRP A C 1
ATOM 787 O O . TRP A 1 99 ? -16.833 -4.352 24.501 1.00 91.56 99 TRP A O 1
ATOM 797 N N . CYS A 1 100 ? -15.792 -5.344 22.791 1.00 91.75 100 CYS A N 1
ATOM 798 C CA . CYS A 1 100 ? -15.584 -6.615 23.493 1.00 91.75 100 CYS A CA 1
ATOM 799 C C . CYS A 1 100 ? -14.848 -6.459 24.840 1.00 91.75 100 CYS A C 1
ATOM 801 O O . CYS A 1 100 ? -14.951 -7.328 25.701 1.00 91.75 100 CYS A O 1
ATOM 803 N N . ARG A 1 101 ? -14.121 -5.352 25.041 1.00 95.00 101 ARG A N 1
ATOM 804 C CA . ARG A 1 101 ? -13.422 -4.995 26.288 1.00 95.00 101 ARG A CA 1
ATOM 805 C C . ARG A 1 101 ? -14.204 -4.032 27.193 1.00 95.00 101 ARG A C 1
ATOM 807 O O . ARG A 1 101 ? -13.664 -3.606 28.208 1.00 95.00 101 ARG A O 1
ATOM 814 N N . GLY A 1 102 ? -15.432 -3.659 26.836 1.00 90.81 102 GLY A N 1
ATOM 815 C CA . GLY A 1 102 ? -16.247 -2.684 27.572 1.00 90.81 102 GLY A CA 1
ATOM 816 C C . GLY A 1 102 ? -15.719 -1.245 27.502 1.00 90.81 102 GLY A C 1
ATOM 817 O O . GLY A 1 102 ? -16.032 -0.438 28.368 1.00 90.81 102 GLY A O 1
ATOM 818 N N . GLN A 1 103 ? -14.893 -0.923 26.501 1.00 88.38 103 GLN A N 1
ATOM 819 C CA . GLN A 1 103 ? -14.228 0.379 26.327 1.00 88.38 103 GLN A CA 1
ATOM 820 C C . GLN A 1 103 ? -14.812 1.197 25.163 1.00 88.38 103 GLN A C 1
ATOM 822 O O . GLN A 1 103 ? -14.116 2.038 24.578 1.00 88.38 103 GLN A O 1
ATOM 827 N N . SER A 1 104 ? -16.059 0.911 24.782 1.00 83.81 104 SER A N 1
ATOM 828 C CA . SER A 1 104 ? -16.737 1.637 23.711 1.00 83.81 104 SER A CA 1
ATOM 829 C C . SER A 1 104 ? -17.012 3.080 24.126 1.00 83.81 104 SER A C 1
ATOM 831 O O . SER A 1 104 ? -17.380 3.336 25.273 1.00 83.81 104 SER A O 1
ATOM 833 N N . SER A 1 105 ? -16.862 4.018 23.195 1.00 82.12 105 SER A N 1
ATOM 834 C CA . SER A 1 105 ? -17.154 5.438 23.438 1.00 82.12 105 SER A CA 1
ATOM 835 C C . SER A 1 105 ? -18.393 5.894 22.673 1.00 82.12 105 SER A C 1
ATOM 837 O O . SER A 1 105 ? -18.670 5.378 21.597 1.00 82.12 105 SER A O 1
ATOM 839 N N . GLU A 1 106 ? -19.109 6.906 23.170 1.00 76.25 106 GLU A N 1
ATOM 840 C CA . GLU A 1 106 ? -20.288 7.453 22.474 1.00 76.25 106 GLU A CA 1
ATOM 841 C C . GLU A 1 106 ? -19.974 7.980 21.067 1.00 76.25 106 GLU A C 1
ATOM 843 O O . GLU A 1 106 ? -20.831 7.938 20.188 1.00 76.25 106 GLU A O 1
ATOM 848 N N . LEU A 1 107 ? -18.735 8.429 20.826 1.00 71.62 107 LEU A N 1
ATOM 849 C CA . LEU A 1 107 ? -18.277 8.866 19.505 1.00 71.62 107 LEU A CA 1
ATOM 850 C C . LEU A 1 107 ? -18.324 7.730 18.466 1.00 71.62 107 LEU A C 1
ATOM 852 O O . LEU A 1 107 ? -18.465 7.988 17.273 1.00 71.62 107 LEU A O 1
ATOM 856 N N . GLU A 1 108 ? -18.244 6.475 18.919 1.00 78.31 108 GLU A N 1
ATOM 857 C CA . GLU A 1 108 ? -18.284 5.286 18.064 1.00 78.31 108 GLU A CA 1
ATOM 858 C C . GLU A 1 108 ? -19.704 4.947 17.579 1.00 78.31 108 GLU A C 1
ATOM 860 O O . GLU A 1 108 ? -19.847 4.116 16.683 1.00 78.31 108 GLU A O 1
ATOM 865 N N . ASN A 1 109 ? -20.737 5.618 18.108 1.00 78.69 109 ASN A N 1
ATOM 866 C CA . ASN A 1 109 ? -22.121 5.494 17.632 1.00 78.69 109 ASN A CA 1
ATOM 867 C C . ASN A 1 109 ? -22.360 6.207 16.291 1.00 78.69 109 ASN A C 1
ATOM 869 O O . ASN A 1 109 ? -23.393 6.001 15.654 1.00 78.69 109 ASN A O 1
ATOM 873 N N . TYR A 1 110 ? -21.421 7.051 15.862 1.00 84.44 110 TYR A N 1
ATOM 874 C CA . TYR A 1 110 ? -21.465 7.751 14.582 1.00 84.44 110 TYR A CA 1
ATOM 875 C C . TYR A 1 110 ? -20.540 7.079 13.554 1.00 84.44 110 TYR A C 1
ATOM 877 O O . TYR A 1 110 ? -19.875 6.074 13.829 1.00 84.44 110 TYR A O 1
ATOM 885 N N . GLY A 1 111 ? -20.491 7.648 12.345 1.00 88.50 111 GLY A N 1
ATOM 886 C CA . GLY A 1 111 ? -19.590 7.202 11.282 1.00 88.50 111 GLY A CA 1
ATOM 887 C C . GLY A 1 111 ? -18.105 7.216 11.676 1.00 88.50 111 GLY A C 1
ATOM 888 O O . GLY A 1 111 ? -17.713 7.682 12.749 1.00 88.50 111 GLY A O 1
ATOM 889 N N . LEU A 1 112 ? -17.263 6.685 10.788 1.00 92.94 112 LEU A N 1
ATOM 890 C CA . LEU A 1 112 ? -15.813 6.723 10.973 1.00 92.94 112 LEU A CA 1
ATOM 891 C C . LEU A 1 112 ? -15.307 8.164 10.888 1.00 92.94 112 LEU A C 1
ATOM 893 O O . LEU A 1 112 ? -15.674 8.907 9.976 1.00 92.94 112 LEU A O 1
ATOM 897 N N . THR A 1 113 ? -14.448 8.551 11.823 1.00 92.50 113 THR A N 1
ATOM 898 C CA . THR A 1 113 ? -13.806 9.866 11.793 1.00 92.50 113 THR A CA 1
ATOM 899 C C . THR A 1 113 ? -12.552 9.839 10.920 1.00 92.50 113 THR A C 1
ATOM 901 O O . THR A 1 113 ? -11.876 8.816 10.802 1.00 92.50 113 THR A O 1
ATOM 904 N N . ALA A 1 114 ? -12.193 10.987 10.337 1.00 92.31 114 ALA A N 1
ATOM 905 C CA . ALA A 1 114 ? -10.960 11.112 9.557 1.00 92.31 114 ALA A CA 1
ATOM 906 C C . ALA A 1 114 ? -9.711 10.762 10.389 1.00 92.31 114 ALA A C 1
ATOM 908 O O . ALA A 1 114 ? -8.812 10.100 9.883 1.00 92.31 114 ALA A O 1
ATOM 909 N N . ALA A 1 115 ? -9.697 11.131 11.674 1.00 93.56 115 ALA A N 1
ATOM 910 C CA . ALA A 1 115 ? -8.599 10.825 12.588 1.00 93.56 115 ALA A CA 1
ATOM 911 C C . ALA A 1 115 ? -8.447 9.316 12.850 1.00 93.56 115 ALA A C 1
ATOM 913 O O . ALA A 1 115 ? -7.328 8.814 12.929 1.00 93.56 115 ALA A O 1
ATOM 914 N N . GLU A 1 116 ? -9.554 8.573 12.962 1.00 94.38 116 GLU A N 1
ATOM 915 C CA . GLU A 1 116 ? -9.497 7.112 13.084 1.00 94.38 116 GLU A CA 1
ATOM 916 C C . GLU A 1 116 ? -8.957 6.465 11.807 1.00 94.38 116 GLU A C 1
ATOM 918 O O . GLU A 1 116 ? -8.108 5.577 11.889 1.00 94.38 116 GLU A O 1
ATOM 923 N N . CYS A 1 117 ? -9.413 6.924 10.638 1.00 95.19 117 CYS A N 1
ATOM 924 C CA . CYS A 1 117 ? -8.913 6.434 9.357 1.00 95.19 117 CYS A CA 1
ATOM 925 C C . CYS A 1 117 ? -7.416 6.728 9.191 1.00 95.19 117 CYS A C 1
ATOM 927 O O . CYS A 1 117 ? -6.658 5.815 8.884 1.00 95.19 117 CYS A O 1
ATOM 929 N N . GLU A 1 118 ? -6.964 7.951 9.479 1.00 95.81 118 GLU A N 1
ATOM 930 C CA . GLU A 1 118 ? -5.545 8.329 9.419 1.00 95.81 118 GLU A CA 1
ATOM 931 C C . GLU A 1 118 ? -4.690 7.499 10.392 1.00 95.81 118 GLU A C 1
ATOM 933 O O . GLU A 1 118 ? -3.601 7.030 10.047 1.00 95.81 118 GLU A O 1
ATOM 938 N N . ALA A 1 119 ? -5.173 7.271 11.617 1.00 96.06 119 ALA A N 1
ATOM 939 C CA . ALA A 1 119 ? -4.480 6.422 12.581 1.00 96.06 119 ALA A CA 1
ATOM 940 C C . ALA A 1 119 ? -4.376 4.968 12.086 1.00 96.06 119 ALA A C 1
ATOM 942 O O . ALA A 1 119 ? -3.329 4.335 12.253 1.00 96.06 119 ALA A O 1
ATOM 943 N N . ALA A 1 120 ? -5.430 4.448 11.451 1.00 96.88 120 ALA A N 1
ATOM 944 C CA . ALA A 1 120 ? -5.441 3.114 10.863 1.00 96.88 120 ALA A CA 1
ATOM 945 C C . ALA A 1 120 ? -4.514 2.998 9.640 1.00 96.88 120 ALA A C 1
ATOM 947 O O . ALA A 1 120 ? -3.777 2.019 9.539 1.00 96.88 120 ALA A O 1
ATOM 948 N N . GLU A 1 121 ? -4.479 3.995 8.753 1.00 96.25 121 GLU A N 1
ATOM 949 C CA . GLU A 1 121 ? -3.533 4.048 7.628 1.00 96.25 121 GLU A CA 1
ATOM 950 C C . GLU A 1 121 ? -2.087 4.005 8.130 1.00 96.25 121 GLU A C 1
ATOM 952 O O . GLU A 1 121 ? -1.297 3.161 7.704 1.00 96.25 121 GLU A O 1
ATOM 957 N N . ASN A 1 122 ? -1.755 4.852 9.108 1.00 95.94 122 ASN A N 1
ATOM 958 C CA . ASN A 1 122 ? -0.431 4.865 9.726 1.00 95.94 122 ASN A CA 1
ATOM 959 C C . ASN A 1 122 ? -0.071 3.518 10.362 1.00 95.94 122 ASN A C 1
ATOM 961 O O . ASN A 1 122 ? 1.082 3.087 10.284 1.00 95.94 122 ASN A O 1
ATOM 965 N N . LEU A 1 123 ? -1.035 2.845 10.995 1.00 96.25 123 LEU A N 1
ATOM 966 C CA . LEU A 1 123 ? -0.828 1.523 11.579 1.00 96.25 123 LEU A CA 1
ATOM 967 C C . LEU A 1 123 ? -0.488 0.483 10.502 1.00 96.25 123 LEU A C 1
ATOM 969 O O . LEU A 1 123 ? 0.494 -0.243 10.651 1.00 96.25 123 LEU A O 1
ATOM 973 N N . LEU A 1 124 ? -1.262 0.443 9.415 1.00 95.62 124 LEU A N 1
ATOM 974 C CA . LEU A 1 124 ? -1.066 -0.491 8.303 1.00 95.62 124 LEU A CA 1
ATOM 975 C C . LEU A 1 124 ? 0.271 -0.259 7.593 1.00 95.62 124 LEU A C 1
ATOM 977 O O . LEU A 1 124 ? 1.020 -1.209 7.365 1.00 95.62 124 LEU A O 1
ATOM 981 N N . VAL A 1 125 ? 0.615 1.001 7.310 1.00 93.00 125 VAL A N 1
ATOM 982 C CA . VAL A 1 125 ? 1.894 1.358 6.680 1.00 93.00 125 VAL A CA 1
ATOM 983 C C . VAL A 1 125 ? 3.068 0.945 7.566 1.00 93.00 125 VAL A C 1
ATOM 985 O O . VAL A 1 125 ? 4.012 0.320 7.082 1.00 93.00 125 VAL A O 1
ATOM 988 N N . ARG A 1 126 ? 3.008 1.228 8.875 1.00 91.50 126 ARG A N 1
ATOM 989 C CA . ARG A 1 126 ? 4.061 0.820 9.821 1.00 91.50 126 ARG A CA 1
ATOM 990 C C . ARG A 1 126 ? 4.194 -0.695 9.916 1.00 91.50 126 ARG A C 1
ATOM 992 O O . ARG A 1 126 ? 5.313 -1.195 10.020 1.00 91.50 126 ARG A O 1
ATOM 999 N N . GLN A 1 127 ? 3.080 -1.423 9.883 1.00 92.75 127 GLN A N 1
ATOM 1000 C CA . GLN A 1 127 ? 3.100 -2.882 9.896 1.00 92.75 127 GLN A CA 1
ATOM 1001 C C . GLN A 1 127 ? 3.780 -3.432 8.636 1.00 92.75 127 GLN A C 1
ATOM 1003 O O . GLN A 1 127 ? 4.723 -4.211 8.751 1.00 92.75 127 GLN A O 1
ATOM 1008 N N . ALA A 1 128 ? 3.390 -2.951 7.453 1.00 91.25 128 ALA A N 1
ATOM 1009 C CA . ALA A 1 128 ? 4.005 -3.354 6.190 1.00 91.25 128 ALA A CA 1
ATOM 1010 C C . ALA A 1 128 ? 5.512 -3.041 6.154 1.00 91.25 128 ALA A C 1
ATOM 1012 O O . ALA A 1 128 ? 6.317 -3.869 5.729 1.00 91.25 128 ALA A O 1
ATOM 1013 N N . GLN A 1 129 ? 5.917 -1.872 6.660 1.00 89.81 129 GLN A N 1
ATOM 1014 C CA . GLN A 1 129 ? 7.330 -1.503 6.776 1.00 89.81 129 GLN A CA 1
ATOM 1015 C C . GLN A 1 129 ? 8.106 -2.451 7.697 1.00 89.81 129 GLN A C 1
ATOM 1017 O O . GLN A 1 129 ? 9.228 -2.825 7.371 1.00 89.81 129 GLN A O 1
ATOM 1022 N N . ARG A 1 130 ? 7.524 -2.865 8.830 1.00 88.19 130 ARG A N 1
ATOM 1023 C CA . ARG A 1 130 ? 8.154 -3.820 9.757 1.00 88.19 130 ARG A CA 1
ATOM 1024 C C . ARG A 1 130 ? 8.297 -5.213 9.161 1.00 88.19 130 ARG A C 1
ATOM 1026 O O . ARG A 1 130 ? 9.301 -5.868 9.418 1.00 88.19 130 ARG A O 1
ATOM 1033 N N . GLU A 1 131 ? 7.317 -5.657 8.383 1.00 89.06 131 GLU A N 1
ATOM 1034 C CA . GLU A 1 131 ? 7.356 -6.956 7.709 1.00 89.06 131 GLU A CA 1
ATOM 1035 C C 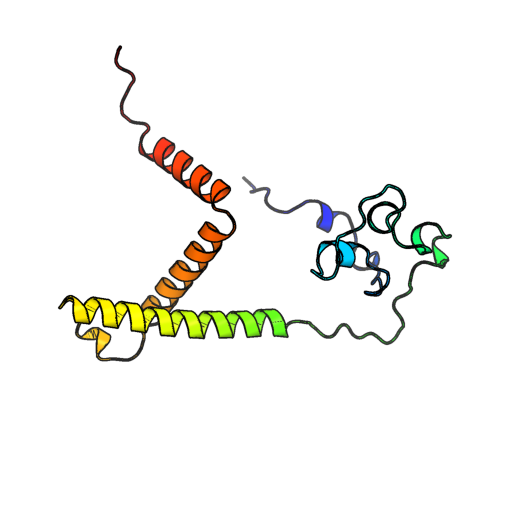. GLU A 1 131 ? 8.379 -6.974 6.568 1.00 89.06 131 GLU A C 1
ATOM 1037 O O . GLU A 1 131 ? 9.135 -7.935 6.436 1.00 89.06 131 GLU A O 1
ATOM 1042 N N . ALA A 1 132 ? 8.453 -5.898 5.780 1.00 90.25 132 ALA A N 1
ATOM 1043 C CA . ALA A 1 132 ? 9.363 -5.801 4.641 1.00 90.25 132 ALA A CA 1
ATOM 1044 C C . ALA A 1 132 ? 10.813 -5.459 5.034 1.00 90.25 132 ALA A C 1
ATOM 1046 O O . ALA A 1 132 ? 11.749 -5.941 4.400 1.00 90.25 132 ALA A O 1
ATOM 1047 N N . PHE A 1 133 ? 11.004 -4.641 6.076 1.00 88.38 133 PHE A N 1
ATOM 1048 C CA . PHE A 1 133 ? 12.293 -4.043 6.456 1.00 88.38 133 PHE A CA 1
ATOM 1049 C C . PHE A 1 133 ? 12.589 -4.226 7.950 1.00 88.38 133 PHE A C 1
ATOM 1051 O O . PHE A 1 133 ? 12.933 -3.286 8.677 1.00 88.38 133 PHE A O 1
ATOM 1058 N N . LEU A 1 134 ? 12.404 -5.453 8.443 1.00 82.38 134 LEU A N 1
ATOM 1059 C CA . LEU A 1 134 ? 12.515 -5.775 9.868 1.00 82.38 134 LEU A CA 1
ATOM 1060 C C . LEU A 1 134 ? 13.860 -5.338 10.474 1.00 82.38 134 LEU A C 1
ATOM 1062 O O . LEU A 1 134 ? 13.905 -4.809 11.586 1.00 82.38 134 LEU A O 1
ATOM 1066 N N . ASN A 1 135 ? 14.963 -5.560 9.756 1.00 81.38 135 ASN A N 1
ATOM 1067 C CA . ASN A 1 135 ? 16.312 -5.292 10.257 1.00 81.38 135 ASN A CA 1
ATOM 1068 C C . ASN A 1 135 ? 16.601 -3.787 10.332 1.00 81.38 135 ASN A C 1
ATOM 1070 O O . ASN A 1 135 ? 17.158 -3.305 11.321 1.00 81.38 135 ASN A O 1
ATOM 1074 N N . GLU A 1 136 ? 16.184 -3.042 9.313 1.00 83.06 136 GLU A N 1
ATOM 1075 C CA . GLU A 1 136 ? 16.321 -1.593 9.227 1.00 83.06 136 GLU A CA 1
ATOM 1076 C C . GLU A 1 136 ? 15.497 -0.907 10.321 1.00 83.06 136 GLU A C 1
ATOM 1078 O O . GLU A 1 136 ? 16.019 -0.059 11.050 1.00 83.06 136 GLU A O 1
ATOM 1083 N N . MET A 1 137 ? 14.244 -1.335 10.511 1.00 79.00 137 MET A N 1
ATOM 1084 C CA . MET A 1 137 ? 13.369 -0.807 11.561 1.00 79.00 137 MET A CA 1
ATOM 1085 C C . MET A 1 137 ? 13.946 -1.046 12.960 1.00 79.00 137 MET A C 1
ATOM 1087 O O . MET A 1 137 ? 14.052 -0.100 13.745 1.00 79.00 137 MET A O 1
ATOM 1091 N N . ARG A 1 138 ? 14.446 -2.256 13.252 1.00 73.50 138 ARG A N 1
ATOM 1092 C CA . ARG A 1 138 ? 15.107 -2.558 14.538 1.00 73.50 138 ARG A CA 1
ATOM 1093 C C . ARG A 1 138 ? 16.340 -1.690 14.797 1.00 73.50 138 ARG A C 1
ATOM 1095 O O . ARG A 1 138 ? 16.569 -1.277 15.933 1.00 73.50 138 ARG A O 1
ATOM 1102 N N . SER A 1 139 ? 17.125 -1.394 13.762 1.00 70.94 139 SER A N 1
ATOM 1103 C CA . SER A 1 139 ? 18.309 -0.533 13.881 1.00 70.94 139 SER A CA 1
ATOM 1104 C C . SER A 1 139 ? 17.935 0.914 14.244 1.00 70.94 139 SER A C 1
ATOM 1106 O O . SER A 1 139 ? 18.576 1.550 15.089 1.00 70.94 139 SER A O 1
ATOM 1108 N N . THR A 1 140 ? 16.837 1.427 13.682 1.00 64.25 140 THR A N 1
ATOM 1109 C CA . THR A 1 140 ? 16.330 2.774 14.000 1.00 64.25 140 THR A CA 1
ATOM 1110 C C . THR A 1 140 ? 15.700 2.875 15.395 1.00 64.25 140 THR A C 1
ATOM 1112 O O . THR A 1 140 ? 15.941 3.848 16.107 1.00 64.25 140 THR A O 1
ATOM 1115 N N . GLU A 1 141 ? 14.981 1.846 15.854 1.00 61.66 141 GLU A N 1
ATOM 1116 C CA . GLU A 1 141 ? 14.449 1.799 17.225 1.00 61.66 141 GLU A CA 1
ATOM 1117 C C . GLU A 1 141 ? 15.591 1.737 18.263 1.00 61.66 141 GLU A C 1
ATOM 1119 O O . GLU A 1 141 ? 15.567 2.454 19.266 1.00 61.66 141 GLU A O 1
ATOM 1124 N N . TRP A 1 142 ? 16.655 0.968 17.988 1.00 52.62 142 TRP A N 1
ATOM 1125 C CA . TRP A 1 142 ? 17.836 0.856 18.857 1.00 52.62 142 TRP A CA 1
ATOM 1126 C C . TRP A 1 142 ? 18.612 2.174 19.007 1.00 52.62 142 TRP A C 1
ATOM 1128 O O . TRP A 1 142 ? 19.087 2.514 20.095 1.00 52.62 142 TRP A O 1
ATOM 1138 N N . THR A 1 143 ? 18.726 2.951 17.927 1.00 51.81 143 THR A N 1
ATOM 1139 C CA . THR A 1 143 ? 19.373 4.274 17.963 1.00 51.81 143 THR A CA 1
ATOM 1140 C C . THR A 1 143 ? 18.523 5.313 18.692 1.00 51.81 143 THR A C 1
ATOM 1142 O O . THR A 1 143 ? 19.080 6.113 19.447 1.00 51.81 143 THR A O 1
ATOM 1145 N N . SER A 1 144 ? 17.192 5.250 18.571 1.00 53.09 144 SER A N 1
ATOM 1146 C CA . SER A 1 144 ? 16.275 6.099 19.342 1.00 53.09 144 SER A CA 1
ATOM 1147 C C . SER A 1 144 ? 16.327 5.791 20.845 1.00 53.09 144 SER A C 1
ATOM 1149 O O . SER A 1 144 ? 16.373 6.718 21.648 1.00 53.09 144 SER A O 1
ATOM 1151 N N . ILE A 1 145 ? 16.413 4.516 21.248 1.00 52.50 145 ILE A N 1
ATOM 1152 C CA . ILE A 1 145 ? 16.580 4.120 22.662 1.00 52.50 145 ILE A CA 1
ATOM 1153 C C . ILE A 1 145 ? 17.918 4.627 23.221 1.00 52.50 145 ILE A C 1
ATOM 1155 O O . ILE A 1 145 ? 17.971 5.121 24.346 1.00 52.50 145 ILE A O 1
ATOM 1159 N N . ARG A 1 146 ? 18.999 4.583 22.430 1.00 46.97 146 ARG A N 1
ATOM 1160 C CA . ARG A 1 146 ? 20.299 5.156 22.823 1.00 46.97 146 ARG A CA 1
ATOM 1161 C C . ARG A 1 146 ? 20.273 6.683 22.942 1.00 46.97 146 ARG A C 1
ATOM 1163 O O . ARG A 1 146 ? 20.947 7.222 23.814 1.00 46.97 146 ARG A O 1
ATOM 1170 N N . GLN A 1 147 ? 19.504 7.377 22.102 1.00 47.31 147 GLN A N 1
ATOM 1171 C CA . GLN A 1 147 ? 19.348 8.834 22.184 1.00 47.31 147 GLN A CA 1
ATOM 1172 C C . GLN A 1 147 ? 18.463 9.262 23.364 1.00 47.31 147 GLN A C 1
ATOM 1174 O O . GLN A 1 147 ? 18.782 10.246 24.026 1.00 47.31 147 GLN A O 1
ATOM 1179 N N . SER A 1 148 ? 17.413 8.504 23.691 1.00 47.50 148 SER A N 1
ATOM 1180 C CA . SER A 1 148 ? 16.555 8.767 24.857 1.00 47.50 148 SER A CA 1
ATOM 1181 C C . SER A 1 148 ? 17.160 8.291 26.187 1.00 47.50 148 SER A C 1
ATOM 1183 O O . SER A 1 148 ? 16.810 8.815 27.240 1.00 47.50 148 SER A O 1
ATOM 1185 N N . GLY A 1 149 ? 18.082 7.323 26.151 1.00 41.69 149 GLY A N 1
ATOM 1186 C CA . GLY A 1 149 ? 18.755 6.740 27.317 1.00 41.69 149 GLY A CA 1
ATOM 1187 C C . GLY A 1 149 ? 20.121 7.344 27.655 1.00 41.69 149 GLY A C 1
ATOM 1188 O O . GLY A 1 149 ? 20.793 6.855 28.563 1.00 41.69 149 GLY A O 1
ATOM 1189 N N . CYS A 1 150 ? 20.558 8.403 26.966 1.00 42.19 150 CYS A N 1
ATOM 1190 C CA . CYS A 1 150 ? 21.841 9.059 27.234 1.00 42.19 150 CYS A CA 1
ATOM 1191 C C . CYS A 1 150 ? 21.755 9.978 28.468 1.00 42.19 150 CYS A C 1
ATOM 1193 O O . CYS A 1 150 ? 21.960 11.189 28.391 1.00 42.19 150 CYS A O 1
ATOM 1195 N N . ARG A 1 151 ? 21.393 9.404 29.623 1.00 45.75 151 ARG A N 1
ATOM 1196 C CA . ARG A 1 151 ? 21.499 10.072 30.922 1.00 45.75 151 ARG A CA 1
ATOM 1197 C C . ARG A 1 151 ? 21.537 9.133 32.127 1.00 45.75 151 ARG A C 1
ATOM 1199 O O . ARG A 1 151 ? 21.042 9.525 33.169 1.00 45.75 151 ARG A O 1
ATOM 1206 N N . ILE A 1 152 ? 22.158 7.953 32.052 1.00 36.03 152 ILE A N 1
ATOM 1207 C CA . ILE A 1 152 ? 22.728 7.331 33.261 1.00 36.03 152 ILE A CA 1
ATOM 1208 C C . ILE A 1 152 ? 24.121 6.803 32.934 1.00 36.03 152 ILE A C 1
ATOM 1210 O O . ILE A 1 152 ? 24.337 6.076 31.968 1.00 36.03 152 ILE A O 1
ATOM 1214 N N . MET A 1 153 ? 25.061 7.305 33.724 1.00 33.91 153 MET A N 1
ATOM 1215 C CA . MET A 1 153 ? 26.492 7.131 33.604 1.00 33.91 153 MET A CA 1
ATOM 1216 C C . MET A 1 153 ? 26.931 5.688 33.832 1.00 33.91 153 MET A C 1
ATOM 1218 O O . MET A 1 153 ? 26.312 4.937 34.581 1.00 33.91 153 MET A O 1
ATOM 1222 N N . TYR A 1 154 ? 28.073 5.371 33.229 1.00 37.69 154 TYR A N 1
ATOM 1223 C CA . TYR A 1 154 ? 28.981 4.313 33.643 1.00 37.69 154 TYR A CA 1
ATOM 1224 C C . TYR A 1 154 ? 29.080 4.209 35.174 1.00 37.69 154 TYR A C 1
ATOM 1226 O O . TYR A 1 154 ? 29.432 5.185 35.836 1.00 37.69 154 TYR A O 1
ATOM 1234 N N . ALA A 1 155 ? 28.849 3.012 35.709 1.00 29.55 155 ALA A N 1
ATOM 1235 C CA . ALA A 1 155 ? 29.383 2.573 36.991 1.00 29.55 155 ALA A CA 1
ATOM 1236 C C . ALA A 1 155 ? 29.444 1.035 37.011 1.00 29.55 155 ALA A C 1
ATOM 1238 O O . ALA A 1 155 ? 28.402 0.398 36.938 1.00 29.55 155 ALA A O 1
ATOM 1239 N N . LEU A 1 156 ? 30.682 0.517 37.055 1.00 32.81 156 LEU A N 1
ATOM 1240 C CA . LEU A 1 156 ? 31.184 -0.720 37.694 1.00 32.81 156 LEU A CA 1
ATOM 1241 C C . LEU A 1 156 ? 30.272 -1.967 37.644 1.00 32.81 156 LEU A C 1
ATOM 1243 O O . LEU A 1 156 ? 29.166 -1.961 38.169 1.00 32.81 156 LEU A O 1
ATOM 1247 N N . MET A 1 157 ? 30.713 -3.098 37.093 1.00 35.22 157 MET A N 1
ATOM 1248 C CA . MET A 1 157 ? 31.913 -3.864 37.465 1.00 35.22 157 MET A CA 1
ATOM 1249 C C . MET A 1 157 ? 32.326 -4.799 36.324 1.00 35.22 157 MET A C 1
ATOM 1251 O O . MET A 1 157 ? 31.414 -5.269 35.607 1.00 35.22 157 MET A O 1
#

pLDDT: mean 74.78, std 18.24, range [29.55, 97.31]

Organism: Drosophila persimilis (NCBI:txid7234)

Sequence (157 aa):
MDRHGSTGWQKSTKVSQWRWVPTSDNVAVDATRSKFPVDLSQKARWLGGPAFLRQPAGSCPHPETGFERVPNDNDEEEMAKILKVQAATTVWVIRFTRWCRGQSSELENYGLTAAECEAAENLLVRQAQREAFLNEMRSTEWTSIRQSGCRIMYALM

Radius of gyration: 25.54 Å; chains: 1; bounding box: 54×43×72 Å

Secondary structure (DSSP, 8-state):
-----S-TTTTSS-GGG-----TTT-THHHHHS-SS----STTSHHHH--GGGGS-GGGSPPPPTT------THHHHHHHHHHHHHHHHHHHHHHHHHHHTT---GGGGSPPPHHHHHHHHHHHHHHHHHHH-HHHHHHHHHHHHHHHTTTS-----

Foldseek 3Di:
DDDPDDDCPVVPDDPVVDDDDDPVQPLVCLVVPPPDDQPPPCPGCNNVGGPQVVPPPVSPDDDPPPPPPPPPVVVVVVVVVVLQVQLQVQLVVVQVVCVVVVNHDPVVVDHDDPVSSVVSSVVVVVVVCCVVPVPVVVVVVVVVCVVVVPPDDDDDD